Protein AF-Q5FNF7-F1 (afdb_monomer_lite)

Secondary structure (DSSP, 8-state):
-------TTSPPGGGSPP--HHHHHS-SSSEEEETTEEEE--PPPP---HHHHHHHHHHHHHHHHHHHTGGGTPPPPHHHHHHHHHHHHHHHT---S-SSPPPPPP-

Structure (mmCIF, N/CA/C/O backbone):
data_AF-Q5FNF7-F1
#
_entry.id   AF-Q5FNF7-F1
#
loop_
_atom_site.group_PDB
_atom_site.id
_atom_site.type_symbol
_atom_site.label_atom_id
_atom_site.label_alt_id
_atom_site.label_comp_id
_atom_site.label_asym_id
_atom_site.label_entity_id
_atom_site.label_seq_id
_atom_site.pdbx_PDB_ins_code
_atom_site.Cartn_x
_atom_site.Cartn_y
_atom_site.Cartn_z
_atom_site.occupancy
_atom_site.B_iso_or_equiv
_atom_site.auth_seq_id
_atom_site.auth_comp_id
_atom_site.auth_asym_id
_atom_site.auth_atom_id
_atom_site.pdbx_PDB_model_num
ATOM 1 N N . MET A 1 1 ? 42.097 7.064 -39.468 1.00 39.47 1 MET A N 1
ATOM 2 C CA . MET A 1 1 ? 41.910 5.601 -39.362 1.00 39.47 1 MET A CA 1
ATOM 3 C C . MET A 1 1 ? 42.299 5.197 -37.955 1.00 39.47 1 MET A C 1
ATOM 5 O O . MET A 1 1 ? 43.451 5.390 -37.593 1.00 39.47 1 MET A O 1
ATOM 9 N N . ALA A 1 2 ? 41.331 4.805 -37.128 1.00 47.12 2 ALA A N 1
ATOM 10 C CA . ALA A 1 2 ? 41.561 4.575 -35.705 1.00 47.12 2 ALA A CA 1
ATOM 11 C C . ALA A 1 2 ? 42.276 3.234 -35.454 1.00 47.12 2 ALA A C 1
ATOM 13 O O . ALA A 1 2 ? 41.978 2.229 -36.097 1.00 47.12 2 ALA A O 1
ATOM 14 N N . LEU A 1 3 ? 43.253 3.276 -34.547 1.00 52.38 3 LEU A N 1
ATOM 15 C CA . LEU A 1 3 ? 44.159 2.200 -34.154 1.00 52.38 3 LEU A CA 1
ATOM 16 C C . LEU A 1 3 ? 43.501 1.304 -33.093 1.00 52.38 3 LEU A C 1
ATOM 18 O O . LEU A 1 3 ? 43.588 1.595 -31.904 1.00 52.38 3 LEU A O 1
ATOM 22 N N . TYR A 1 4 ? 42.900 0.195 -33.514 1.00 56.53 4 TYR A N 1
ATOM 23 C CA . TYR A 1 4 ? 42.621 -0.949 -32.640 1.00 56.53 4 TYR A CA 1
ATOM 24 C C . TYR A 1 4 ? 43.048 -2.203 -33.408 1.00 56.53 4 TYR A C 1
ATOM 26 O O . TYR A 1 4 ? 42.341 -2.652 -34.305 1.00 56.53 4 TYR A O 1
ATOM 34 N N . GLN A 1 5 ? 44.254 -2.711 -33.145 1.00 67.81 5 GLN A N 1
ATOM 35 C CA . GLN A 1 5 ? 44.766 -3.930 -33.795 1.00 67.81 5 GLN A CA 1
ATOM 36 C C . GLN A 1 5 ? 44.630 -5.180 -32.915 1.00 67.81 5 GLN A C 1
ATOM 38 O O . GLN A 1 5 ? 45.049 -6.257 -33.327 1.00 67.81 5 GLN A O 1
ATOM 43 N N . SER A 1 6 ? 44.051 -5.052 -31.717 1.00 75.62 6 SER A N 1
ATOM 44 C CA . SER A 1 6 ? 43.807 -6.182 -30.823 1.00 75.62 6 SER A CA 1
ATOM 45 C C . SER A 1 6 ? 42.418 -6.097 -30.197 1.00 75.62 6 SER A C 1
ATOM 47 O O . SER A 1 6 ? 41.927 -5.011 -29.886 1.00 75.62 6 SER A O 1
ATOM 49 N N . LEU A 1 7 ? 41.807 -7.270 -30.035 1.00 74.38 7 LEU A N 1
ATOM 50 C CA . LEU A 1 7 ? 40.576 -7.494 -29.279 1.00 74.38 7 LEU A CA 1
ATOM 51 C C . LEU A 1 7 ? 40.876 -7.938 -27.835 1.00 74.38 7 LEU A C 1
ATOM 53 O O . LEU A 1 7 ? 39.952 -8.250 -27.087 1.00 74.38 7 LEU A O 1
ATOM 57 N N . ASP A 1 8 ? 42.151 -7.963 -27.431 1.00 81.81 8 ASP A N 1
ATOM 58 C CA . ASP A 1 8 ? 42.551 -8.288 -26.064 1.00 81.81 8 ASP A CA 1
ATOM 59 C C . ASP A 1 8 ? 41.888 -7.323 -25.073 1.00 81.81 8 ASP A C 1
ATOM 61 O O . ASP A 1 8 ? 41.994 -6.101 -25.193 1.00 81.81 8 ASP A O 1
ATOM 65 N N . GLY A 1 9 ? 41.189 -7.883 -24.084 1.00 79.94 9 GLY A N 1
ATOM 66 C CA . GLY A 1 9 ? 40.456 -7.124 -23.067 1.00 79.94 9 GLY A CA 1
ATOM 67 C C . GLY A 1 9 ? 38.994 -6.820 -23.410 1.00 79.94 9 GLY A C 1
ATOM 68 O O . GLY A 1 9 ? 38.282 -6.303 -22.550 1.00 79.94 9 GLY A O 1
ATOM 69 N N . PHE A 1 10 ? 38.518 -7.173 -24.609 1.00 81.38 10 PHE A N 1
ATOM 70 C CA . PHE A 1 10 ? 37.089 -7.172 -24.923 1.00 81.38 10 PHE A CA 1
ATOM 71 C C . PHE A 1 10 ? 36.443 -8.519 -24.554 1.00 81.38 10 PHE A C 1
ATOM 73 O O . PHE A 1 10 ? 37.108 -9.558 -24.599 1.00 81.38 10 PHE A O 1
ATOM 80 N N . PRO A 1 11 ? 35.147 -8.531 -24.187 1.00 84.75 11 PRO A N 1
ATOM 81 C CA . PRO A 1 11 ? 34.385 -9.773 -24.090 1.00 84.75 11 PRO A CA 1
ATOM 82 C C . PRO A 1 11 ? 34.333 -10.486 -25.450 1.00 84.75 11 PRO A C 1
ATOM 84 O O . PRO A 1 11 ? 34.602 -9.886 -26.495 1.00 84.75 11 PRO A O 1
ATOM 87 N N . MET A 1 12 ? 33.985 -11.777 -25.451 1.00 86.44 12 MET A N 1
ATOM 88 C CA . MET A 1 12 ? 33.849 -12.519 -26.705 1.00 86.44 12 MET A CA 1
ATOM 89 C C . MET A 1 12 ? 32.788 -11.859 -27.586 1.00 86.44 12 MET A C 1
ATOM 91 O O . MET A 1 12 ? 31.790 -11.343 -27.090 1.00 86.44 12 MET A O 1
ATOM 95 N N . ALA A 1 13 ? 32.963 -11.913 -28.907 1.00 83.06 13 ALA A N 1
ATOM 96 C CA . ALA A 1 13 ? 32.007 -11.312 -29.838 1.00 83.06 13 ALA A CA 1
ATOM 97 C C . ALA A 1 13 ? 30.577 -11.872 -29.678 1.00 83.06 13 ALA A C 1
ATOM 99 O O . ALA A 1 13 ? 29.616 -11.159 -29.941 1.00 83.06 13 ALA A O 1
ATOM 100 N N . SER A 1 14 ? 30.433 -13.117 -29.205 1.00 84.56 14 SER A N 1
ATOM 101 C CA . SER A 1 14 ? 29.144 -13.733 -28.848 1.00 84.56 14 SER A CA 1
ATOM 102 C C . SER A 1 14 ? 28.414 -13.030 -27.704 1.00 84.56 14 SER A C 1
ATOM 104 O O . SER A 1 14 ? 27.195 -13.135 -27.604 1.00 84.56 14 SER A O 1
ATOM 106 N N . ASP A 1 15 ? 29.154 -12.318 -26.859 1.00 83.94 15 ASP A N 1
ATOM 107 C CA . ASP A 1 15 ? 28.650 -11.614 -25.681 1.00 83.94 15 ASP A CA 1
ATOM 108 C C . ASP A 1 15 ? 28.417 -10.122 -25.983 1.00 83.94 15 ASP A C 1
ATOM 110 O O . ASP A 1 15 ? 27.995 -9.355 -25.116 1.00 83.94 15 ASP A O 1
ATOM 114 N N . MET A 1 16 ? 28.704 -9.691 -27.217 1.00 85.19 16 MET A N 1
ATOM 115 C CA . MET A 1 16 ? 28.545 -8.318 -27.685 1.00 85.19 16 MET A CA 1
ATOM 116 C C . MET A 1 16 ? 27.287 -8.170 -28.544 1.00 85.19 16 MET A C 1
ATOM 118 O O . MET A 1 16 ? 26.932 -9.045 -29.330 1.00 85.19 16 MET A O 1
ATOM 122 N N . VAL A 1 17 ? 26.639 -7.008 -28.448 1.00 85.19 17 VAL A N 1
ATOM 123 C CA . VAL A 1 17 ? 25.528 -6.631 -29.331 1.00 85.19 17 VAL A CA 1
ATOM 124 C C . VAL A 1 17 ? 26.058 -5.709 -30.422 1.00 85.19 17 VAL A C 1
ATOM 126 O O . VAL A 1 17 ? 26.570 -4.626 -30.135 1.00 85.19 17 VAL A O 1
ATOM 129 N N . GLY A 1 18 ? 25.940 -6.139 -31.679 1.00 85.94 18 GLY A N 1
ATOM 130 C CA . GLY A 1 18 ? 26.290 -5.316 -32.833 1.00 85.94 18 GLY A CA 1
ATOM 131 C C . GLY A 1 18 ? 25.327 -4.140 -32.987 1.00 85.94 18 GLY A C 1
ATOM 132 O O . GLY A 1 18 ? 24.111 -4.320 -32.932 1.00 85.94 18 GLY A O 1
ATOM 133 N N . LEU A 1 19 ? 25.872 -2.942 -33.195 1.00 85.69 19 LEU A N 1
ATOM 134 C CA . LEU A 1 19 ? 25.096 -1.723 -33.416 1.00 85.69 19 LEU A CA 1
ATOM 135 C C . LEU A 1 19 ? 25.139 -1.322 -34.890 1.00 85.69 19 LEU A C 1
ATOM 137 O O . LEU A 1 19 ? 26.189 -1.372 -35.529 1.00 85.69 19 LEU A O 1
ATOM 141 N N . THR A 1 20 ? 24.000 -0.888 -35.420 1.00 87.00 20 THR A N 1
ATOM 142 C CA . THR A 1 20 ? 23.940 -0.155 -36.694 1.00 87.00 20 THR A CA 1
ATOM 143 C C . THR A 1 20 ? 24.470 1.273 -36.517 1.00 87.00 20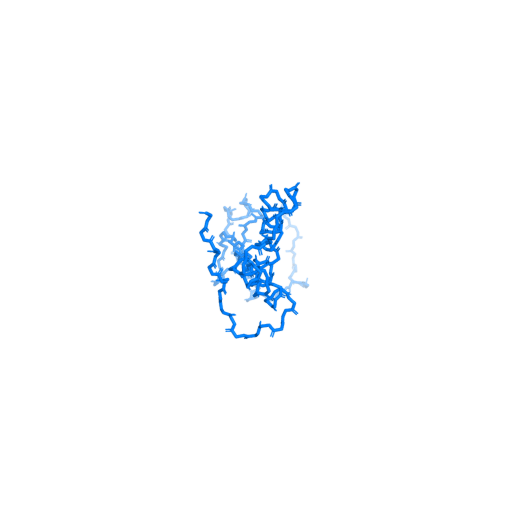 THR A C 1
ATOM 145 O O . THR A 1 20 ? 24.534 1.778 -35.395 1.00 87.00 20 THR A O 1
ATOM 148 N N . ALA A 1 21 ? 24.828 1.946 -37.617 1.00 87.31 21 ALA A N 1
ATOM 149 C CA . ALA A 1 21 ? 25.263 3.348 -37.577 1.00 87.31 21 ALA A CA 1
ATOM 150 C C . ALA A 1 21 ? 24.197 4.258 -36.933 1.00 87.31 21 ALA A C 1
ATOM 152 O O . ALA A 1 21 ? 24.508 5.029 -36.030 1.00 87.31 21 ALA A O 1
ATOM 153 N N . ASP A 1 22 ? 22.926 4.065 -37.291 1.00 85.31 22 ASP A N 1
ATOM 154 C CA . ASP A 1 22 ? 21.815 4.840 -36.725 1.00 85.31 22 ASP A CA 1
ATOM 155 C C . ASP A 1 22 ? 21.636 4.595 -35.217 1.00 85.31 22 ASP A C 1
ATOM 157 O O . ASP A 1 22 ? 21.310 5.507 -34.460 1.00 85.31 22 ASP A O 1
ATOM 161 N N . GLN A 1 23 ? 21.876 3.367 -34.749 1.00 85.62 23 GLN A N 1
ATOM 162 C CA . GLN A 1 23 ? 21.853 3.042 -33.318 1.00 85.62 23 GLN A CA 1
ATOM 163 C C . GLN A 1 23 ? 23.048 3.631 -32.561 1.00 85.62 23 GLN A C 1
ATOM 165 O O . GLN A 1 23 ? 22.918 3.951 -31.381 1.00 85.62 23 GLN A O 1
ATOM 170 N N . TRP A 1 24 ? 24.200 3.767 -33.219 1.00 86.31 24 TRP A N 1
ATOM 171 C CA . TRP A 1 24 ? 25.393 4.387 -32.645 1.00 86.31 24 TRP A CA 1
ATOM 172 C C . TRP A 1 24 ? 25.225 5.899 -32.442 1.00 86.31 24 TRP A C 1
ATOM 174 O O . TRP A 1 24 ? 25.634 6.432 -31.404 1.00 86.31 24 TRP A O 1
ATOM 184 N N . ASP A 1 25 ? 24.587 6.562 -33.408 1.00 90.56 25 ASP A N 1
ATOM 185 C CA . ASP A 1 25 ? 24.276 7.996 -33.372 1.00 90.56 25 ASP A CA 1
ATOM 186 C C . ASP A 1 25 ? 22.985 8.310 -32.586 1.00 90.56 25 ASP A C 1
ATOM 188 O O . ASP A 1 25 ? 22.678 9.469 -32.298 1.00 90.56 25 ASP A O 1
ATOM 192 N N . GLY A 1 26 ? 22.235 7.271 -32.210 1.00 84.06 26 GLY A N 1
ATOM 193 C CA . GLY A 1 26 ? 20.979 7.353 -31.476 1.00 84.06 26 GLY A CA 1
ATOM 194 C C . GLY A 1 26 ? 21.110 7.637 -29.968 1.00 84.06 26 GLY A C 1
ATOM 195 O O . GLY A 1 26 ? 22.204 7.780 -29.411 1.00 84.06 26 GLY A O 1
ATOM 196 N N . PRO A 1 27 ? 19.968 7.729 -29.259 1.00 79.81 27 PRO A N 1
ATOM 197 C CA . PRO A 1 27 ? 19.942 8.026 -27.831 1.00 79.81 27 PRO A CA 1
ATOM 198 C C . PRO A 1 27 ? 20.590 6.909 -27.002 1.00 79.81 27 PRO A C 1
ATOM 200 O O . PRO A 1 27 ? 20.202 5.745 -27.069 1.00 79.81 27 PRO A O 1
ATOM 203 N N . ARG A 1 28 ? 21.552 7.295 -26.154 1.00 80.75 28 ARG A N 1
ATOM 204 C CA . ARG A 1 28 ? 22.272 6.388 -25.235 1.00 80.75 28 ARG A CA 1
ATOM 205 C C . ARG A 1 28 ? 21.526 6.110 -23.926 1.00 80.75 28 ARG A C 1
ATOM 207 O O . ARG A 1 28 ? 21.932 5.242 -23.161 1.00 80.75 28 ARG A O 1
ATOM 214 N N . PHE A 1 29 ? 20.455 6.854 -23.660 1.00 82.06 29 PHE A N 1
ATOM 215 C CA . PHE A 1 29 ? 19.631 6.751 -22.456 1.00 82.06 29 PHE A CA 1
ATOM 216 C C . PHE A 1 29 ? 18.178 6.470 -22.839 1.00 82.06 29 PHE A C 1
ATOM 218 O O . PHE A 1 29 ? 17.738 6.850 -23.922 1.00 82.06 29 PHE A O 1
ATOM 225 N N . GLY A 1 30 ? 17.426 5.824 -21.944 1.00 85.31 30 GLY A N 1
ATOM 226 C CA . GLY A 1 30 ? 16.034 5.451 -22.219 1.00 85.31 30 GLY A CA 1
ATOM 227 C C . GLY A 1 30 ? 15.893 4.267 -23.178 1.00 85.31 30 GLY A C 1
ATOM 228 O O . GLY A 1 30 ? 14.825 4.064 -23.747 1.00 85.31 30 GLY A O 1
ATOM 229 N N . VAL A 1 31 ? 16.954 3.474 -23.341 1.00 88.81 31 VAL A N 1
ATOM 230 C CA . VAL A 1 31 ? 16.981 2.243 -24.136 1.00 88.81 31 VAL A CA 1
ATOM 231 C C . VAL A 1 31 ? 17.599 1.100 -23.329 1.00 88.81 31 VAL A C 1
ATOM 233 O O . VAL A 1 31 ? 18.381 1.335 -22.409 1.00 88.81 31 VAL A O 1
ATOM 236 N N . GLY A 1 32 ? 17.236 -0.135 -23.658 1.00 87.38 32 GLY A N 1
ATOM 237 C CA . GLY A 1 32 ? 17.795 -1.359 -23.087 1.00 87.38 32 GLY A CA 1
ATOM 238 C C . GLY A 1 32 ? 18.001 -2.428 -24.158 1.00 87.38 32 GLY A C 1
ATOM 239 O O . GLY A 1 32 ? 17.641 -2.226 -25.316 1.00 87.38 32 GLY A O 1
ATOM 240 N N . ILE A 1 33 ? 18.578 -3.568 -23.773 1.00 87.06 33 ILE A N 1
ATOM 241 C CA . ILE A 1 33 ? 18.754 -4.720 -24.665 1.00 87.06 33 ILE A CA 1
ATOM 242 C C . ILE A 1 33 ? 17.688 -5.770 -24.350 1.00 87.06 33 ILE A C 1
ATOM 244 O O . ILE A 1 33 ? 17.611 -6.252 -23.222 1.00 87.06 33 ILE A O 1
ATOM 248 N N . ALA A 1 34 ? 16.896 -6.153 -25.352 1.00 85.12 34 ALA A N 1
ATOM 249 C CA . ALA A 1 34 ? 15.950 -7.263 -25.273 1.00 85.12 34 ALA A CA 1
ATOM 250 C C . ALA A 1 34 ? 16.101 -8.151 -26.512 1.00 85.12 34 ALA A C 1
ATOM 252 O O . ALA A 1 34 ? 16.064 -7.658 -27.638 1.00 85.12 34 ALA A O 1
ATOM 253 N N . ASN A 1 35 ? 16.297 -9.458 -26.309 1.00 84.69 35 ASN A N 1
ATOM 254 C CA . ASN A 1 35 ? 16.513 -10.436 -27.385 1.00 84.69 35 ASN A CA 1
ATOM 255 C C . ASN A 1 35 ? 17.621 -10.033 -28.382 1.00 84.69 35 ASN A C 1
ATOM 257 O O . ASN A 1 35 ? 17.497 -10.276 -29.576 1.00 84.69 35 ASN A O 1
ATOM 261 N N . GLY A 1 36 ? 18.688 -9.381 -27.905 1.00 84.00 36 GLY A N 1
ATOM 262 C CA . GLY A 1 36 ? 19.802 -8.930 -28.751 1.00 84.00 36 GLY A CA 1
ATOM 263 C C . GLY A 1 36 ? 19.539 -7.649 -29.553 1.00 84.00 36 GLY A C 1
ATOM 264 O O . GLY A 1 36 ? 20.381 -7.262 -30.357 1.00 84.00 36 GLY A O 1
ATOM 265 N N . HIS A 1 37 ? 18.414 -6.964 -29.328 1.00 85.00 37 HIS A N 1
ATOM 266 C CA . HIS A 1 37 ? 18.074 -5.703 -29.990 1.00 85.00 37 HIS A CA 1
ATOM 267 C C . HIS A 1 37 ? 18.002 -4.543 -28.994 1.00 85.00 37 HIS A C 1
ATOM 269 O O . HIS A 1 37 ? 17.568 -4.720 -27.853 1.00 85.00 37 HIS A O 1
ATOM 275 N N . ILE A 1 38 ? 18.377 -3.341 -29.446 1.00 88.12 38 ILE A N 1
ATOM 276 C CA . ILE A 1 38 ? 18.099 -2.102 -28.711 1.00 88.12 38 ILE A CA 1
ATOM 277 C C . ILE A 1 38 ? 16.598 -1.831 -28.773 1.00 88.12 38 ILE A C 1
ATOM 279 O O . ILE A 1 38 ? 16.034 -1.676 -29.857 1.00 88.12 38 ILE A O 1
ATOM 283 N N . VAL A 1 39 ? 15.969 -1.734 -27.607 1.00 89.00 39 VAL A N 1
ATOM 284 C CA . VAL A 1 39 ? 14.553 -1.393 -27.446 1.00 89.00 39 VAL A CA 1
ATOM 285 C C . VAL A 1 39 ? 14.398 -0.174 -26.537 1.00 89.00 39 VAL A C 1
ATOM 287 O O . VAL A 1 39 ? 15.228 0.022 -25.646 1.00 89.00 39 VAL A O 1
ATOM 290 N N . PRO A 1 40 ? 13.343 0.643 -26.702 1.00 90.50 40 PRO A N 1
ATOM 291 C CA . PRO A 1 40 ? 13.000 1.668 -25.724 1.00 90.50 40 PRO A CA 1
ATOM 292 C C . PRO A 1 40 ? 12.810 1.048 -24.338 1.00 90.50 40 PRO A C 1
ATOM 294 O O . PRO A 1 40 ? 12.084 0.067 -24.169 1.00 90.50 40 PRO A O 1
ATOM 297 N N . TYR A 1 41 ? 13.466 1.624 -23.339 1.00 87.12 41 TYR A N 1
ATOM 298 C CA . TYR A 1 41 ? 13.298 1.211 -21.958 1.00 87.12 41 TYR A CA 1
ATOM 299 C C . TYR A 1 41 ? 11.963 1.734 -21.430 1.00 87.12 41 TYR A C 1
ATOM 301 O O . TYR A 1 41 ? 11.707 2.939 -21.432 1.00 87.12 41 TYR A O 1
ATOM 309 N N . THR A 1 42 ? 11.127 0.823 -20.939 1.00 85.12 42 THR A N 1
ATOM 310 C CA . THR A 1 42 ? 9.920 1.154 -20.182 1.00 85.12 42 THR A CA 1
ATOM 311 C C . THR A 1 42 ? 10.168 0.799 -18.717 1.00 85.12 42 THR A C 1
ATOM 313 O O . THR A 1 42 ? 10.316 -0.382 -18.398 1.00 85.12 42 THR A O 1
ATOM 316 N N . PRO A 1 43 ? 10.281 1.787 -17.807 1.00 78.12 43 PRO A N 1
ATOM 317 C CA . PRO A 1 43 ? 10.451 1.479 -16.397 1.00 78.12 43 PRO A CA 1
ATOM 318 C C . PRO A 1 43 ? 9.226 0.714 -15.882 1.00 78.12 43 PRO A C 1
ATOM 320 O O . PRO A 1 43 ? 8.098 1.069 -16.240 1.00 78.12 43 PRO A O 1
ATOM 323 N N . PRO A 1 44 ? 9.415 -0.314 -15.037 1.00 77.12 44 PRO A N 1
ATOM 324 C CA . PRO A 1 44 ? 8.290 -0.967 -14.387 1.00 77.12 44 PRO A CA 1
ATOM 325 C C . PRO A 1 44 ? 7.523 0.070 -13.561 1.00 77.12 44 PRO A C 1
ATOM 327 O O . PRO A 1 44 ? 8.126 0.874 -12.844 1.00 77.12 44 PRO A O 1
ATOM 330 N N . MET A 1 45 ? 6.191 0.067 -13.668 1.00 75.00 45 MET A N 1
ATOM 331 C CA . MET A 1 45 ? 5.372 0.918 -12.809 1.00 75.00 45 MET A CA 1
ATOM 332 C C . MET A 1 45 ? 5.608 0.524 -11.345 1.00 75.00 45 MET A C 1
ATOM 334 O O . MET A 1 45 ? 5.582 -0.671 -11.034 1.00 75.00 45 MET A O 1
ATOM 338 N N . PRO A 1 46 ? 5.830 1.492 -10.438 1.00 75.44 46 PRO A N 1
ATOM 339 C CA . PRO A 1 46 ? 5.949 1.184 -9.024 1.00 75.44 46 PRO A CA 1
ATOM 340 C C . PRO A 1 46 ? 4.639 0.560 -8.538 1.00 75.44 46 PRO A C 1
ATOM 342 O O . PRO A 1 46 ? 3.569 1.163 -8.630 1.00 75.44 46 PRO A O 1
ATOM 345 N N . VAL A 1 47 ? 4.723 -0.667 -8.026 1.00 82.44 47 VAL A N 1
ATOM 346 C CA . VAL A 1 47 ? 3.598 -1.321 -7.357 1.00 82.44 47 VAL A CA 1
ATOM 347 C C . VAL A 1 47 ? 3.478 -0.693 -5.973 1.00 82.44 47 VAL A C 1
ATOM 349 O O . VAL A 1 47 ? 4.273 -0.997 -5.088 1.00 82.44 47 VAL A O 1
ATOM 352 N N . ILE A 1 48 ? 2.508 0.205 -5.788 1.00 87.69 48 ILE A N 1
ATOM 353 C CA . ILE A 1 48 ? 2.229 0.793 -4.473 1.00 87.69 48 ILE A CA 1
ATOM 354 C C . ILE A 1 48 ? 1.676 -0.312 -3.577 1.00 87.69 48 ILE A C 1
ATOM 356 O O . ILE A 1 48 ? 0.613 -0.880 -3.851 1.00 87.69 48 ILE A O 1
ATOM 360 N N . SER A 1 49 ? 2.387 -0.613 -2.497 1.00 92.62 49 SER A N 1
ATOM 361 C CA . SER A 1 49 ? 1.981 -1.659 -1.563 1.00 92.62 49 SER A CA 1
ATOM 362 C C . SER A 1 49 ? 0.647 -1.315 -0.894 1.00 92.62 49 SER A C 1
ATOM 364 O O . SER A 1 49 ? 0.329 -0.147 -0.657 1.00 92.62 49 SER A O 1
ATOM 366 N N . LEU A 1 50 ? -0.138 -2.330 -0.519 1.00 94.12 50 LEU A N 1
ATOM 367 C CA . LEU A 1 50 ? -1.405 -2.118 0.193 1.00 94.12 50 LEU A CA 1
ATOM 368 C C . LEU A 1 50 ? -1.203 -1.332 1.506 1.00 94.12 50 LEU A C 1
ATOM 370 O O . LEU A 1 50 ? -2.043 -0.525 1.898 1.00 94.12 50 LEU A O 1
ATOM 374 N N . LYS A 1 51 ? -0.039 -1.503 2.140 1.00 94.88 51 LYS A N 1
ATOM 375 C CA . LYS A 1 51 ? 0.397 -0.751 3.320 1.00 94.88 51 LYS A CA 1
ATOM 376 C C . LYS A 1 51 ? 0.562 0.746 3.044 1.00 94.88 51 LYS A C 1
ATOM 378 O O . LYS A 1 51 ? 0.103 1.565 3.840 1.00 94.88 51 LYS A O 1
ATOM 383 N N . GLU A 1 52 ? 1.192 1.114 1.931 1.00 95.31 52 GLU A N 1
ATOM 384 C CA . GLU A 1 52 ? 1.335 2.519 1.525 1.00 95.31 52 GLU A CA 1
ATOM 385 C C . GLU A 1 52 ? -0.019 3.134 1.168 1.00 95.31 52 GLU A C 1
ATOM 387 O O . GLU A 1 52 ? -0.326 4.243 1.608 1.00 95.31 52 GLU A O 1
ATOM 392 N N . GLN A 1 53 ? -0.870 2.386 0.459 1.00 95.69 53 GLN A N 1
ATOM 393 C CA . GLN A 1 53 ? -2.238 2.814 0.158 1.00 95.69 53 GLN A CA 1
ATOM 394 C C . GLN A 1 53 ? -3.039 3.067 1.447 1.00 95.69 53 GLN A C 1
ATOM 396 O O . GLN A 1 53 ? -3.701 4.098 1.574 1.00 95.69 53 GLN A O 1
ATOM 401 N N . ALA A 1 54 ? -2.934 2.169 2.434 1.00 97.12 54 ALA A N 1
ATOM 402 C CA . ALA A 1 54 ? -3.617 2.301 3.718 1.00 97.12 54 ALA A CA 1
ATOM 403 C C . ALA A 1 54 ? -3.097 3.488 4.535 1.00 97.12 54 ALA A C 1
ATOM 405 O O . ALA A 1 54 ? -3.893 4.202 5.139 1.00 97.12 54 ALA A O 1
ATOM 406 N N . SER A 1 55 ? -1.784 3.741 4.511 1.00 97.44 55 SER A N 1
ATOM 407 C CA . SER A 1 55 ? -1.172 4.912 5.151 1.00 97.44 55 SER A CA 1
ATOM 408 C C . SER A 1 55 ? -1.751 6.220 4.601 1.00 97.44 55 SER A C 1
ATOM 410 O O . SER A 1 55 ? -2.198 7.084 5.360 1.00 97.44 55 SER A O 1
ATOM 412 N N . HIS A 1 56 ? -1.818 6.340 3.271 1.00 96.88 56 HIS A N 1
ATOM 413 C CA . HIS A 1 56 ? -2.386 7.511 2.609 1.00 96.88 56 HIS A CA 1
ATOM 414 C C . HIS A 1 56 ? -3.880 7.678 2.931 1.00 96.88 56 HIS A C 1
ATOM 416 O O . HIS A 1 56 ? -4.309 8.747 3.369 1.00 96.88 56 HIS A O 1
ATOM 422 N N . ALA A 1 57 ? -4.669 6.6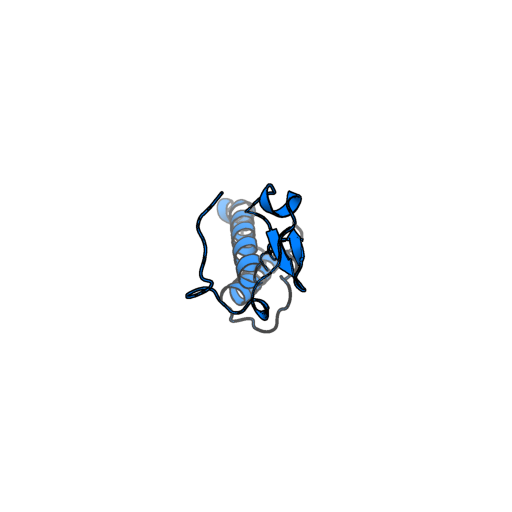07 2.794 1.00 97.06 57 ALA A N 1
ATOM 423 C CA . ALA A 1 57 ? -6.095 6.623 3.115 1.00 97.06 57 ALA A CA 1
ATOM 424 C C . ALA A 1 57 ? -6.360 6.974 4.589 1.00 97.06 57 ALA A C 1
ATOM 426 O O . ALA A 1 57 ? -7.294 7.720 4.884 1.00 97.06 57 ALA A O 1
ATOM 427 N N . LEU A 1 58 ? -5.525 6.492 5.516 1.00 97.69 58 LEU A N 1
ATOM 428 C CA . LEU A 1 58 ? -5.656 6.778 6.943 1.00 97.69 58 LEU A CA 1
ATOM 429 C C . LEU A 1 58 ? -5.394 8.250 7.251 1.00 97.69 58 LEU A C 1
ATOM 431 O O . LEU A 1 58 ? -6.105 8.836 8.067 1.00 97.69 58 LEU A O 1
ATOM 435 N N . SER A 1 59 ? -4.393 8.853 6.604 1.00 98.06 59 SER A N 1
ATOM 436 C CA . SER A 1 59 ? -4.112 10.281 6.752 1.00 98.06 59 SER A CA 1
ATOM 437 C C . SER A 1 59 ? -5.314 11.122 6.319 1.00 98.06 59 SER A C 1
ATOM 439 O O . SER A 1 59 ? -5.780 11.948 7.104 1.00 98.06 59 SER A O 1
ATOM 441 N N . LEU A 1 60 ? -5.877 10.845 5.138 1.00 96.94 60 LEU A N 1
ATOM 442 C CA . LEU A 1 60 ? -7.071 11.535 4.640 1.00 96.94 60 LEU A CA 1
ATOM 443 C C . LEU A 1 60 ? -8.284 11.335 5.559 1.00 96.94 60 LEU A C 1
ATOM 445 O O . LEU A 1 60 ? -8.975 12.296 5.895 1.00 96.94 60 LEU A O 1
ATOM 449 N N . ALA A 1 61 ? -8.520 10.100 6.007 1.00 97.00 61 ALA A N 1
ATOM 450 C CA . ALA A 1 61 ? -9.636 9.771 6.888 1.00 97.00 61 ALA A CA 1
ATOM 451 C C . ALA A 1 61 ? -9.535 10.488 8.242 1.00 97.00 61 ALA A C 1
ATOM 453 O O . ALA A 1 61 ? -10.529 11.006 8.744 1.00 97.00 61 ALA A O 1
ATOM 454 N N . ARG A 1 62 ? -8.333 10.575 8.826 1.00 97.12 62 ARG A N 1
ATOM 455 C CA . ARG A 1 62 ? -8.101 11.311 10.078 1.00 97.12 62 ARG A CA 1
ATOM 456 C C . ARG A 1 62 ? -8.360 12.805 9.919 1.00 97.12 62 ARG A C 1
ATOM 458 O O . ARG A 1 62 ? -9.014 13.384 10.782 1.00 97.12 62 ARG A O 1
ATOM 465 N N . SER A 1 63 ? -7.896 13.410 8.825 1.00 97.38 63 SER A N 1
ATOM 466 C CA . SER A 1 63 ? -8.186 14.815 8.520 1.00 97.38 63 SER A CA 1
ATOM 467 C C . SER A 1 63 ? -9.688 15.056 8.384 1.00 97.38 63 SER A C 1
ATOM 469 O O . SER A 1 63 ? -10.212 15.967 9.018 1.00 97.38 63 SER A O 1
ATOM 471 N N . TYR A 1 64 ? -10.397 14.200 7.640 1.00 96.00 64 TYR A N 1
ATOM 472 C CA . TYR A 1 64 ? -11.851 14.288 7.499 1.00 96.00 64 TYR A CA 1
ATOM 473 C C . TYR A 1 64 ? -12.568 14.203 8.854 1.00 96.00 64 TYR A C 1
ATOM 475 O O . TYR A 1 64 ? -13.418 15.039 9.154 1.00 96.00 64 TYR A O 1
ATOM 483 N N . ILE A 1 65 ? -12.204 13.228 9.693 1.00 96.50 65 ILE A N 1
ATOM 484 C CA . ILE A 1 65 ? -12.828 13.041 11.008 1.00 96.50 65 ILE A CA 1
ATOM 485 C C . ILE A 1 65 ? -12.572 14.208 11.943 1.00 96.50 65 ILE A C 1
ATOM 487 O O . ILE A 1 65 ? -13.491 14.677 12.614 1.00 96.50 65 ILE A O 1
ATOM 491 N N . TYR A 1 66 ? -11.339 14.701 11.975 1.00 95.88 66 TYR A N 1
ATOM 492 C CA . TYR A 1 66 ? -11.016 15.852 12.794 1.00 95.88 66 TYR A CA 1
ATOM 493 C C . TYR A 1 66 ? -11.833 17.076 12.367 1.00 95.88 66 TYR A C 1
ATOM 495 O O . TYR A 1 66 ? -12.465 17.706 13.210 1.00 95.88 66 TYR A O 1
ATOM 503 N N . SER A 1 67 ? -11.890 17.367 11.065 1.00 96.69 67 SER A N 1
ATOM 504 C CA . SER A 1 67 ? -12.606 18.529 10.533 1.00 96.69 67 SER A CA 1
ATOM 505 C C . SER A 1 67 ? -14.126 18.462 10.677 1.00 96.69 67 SER A C 1
ATOM 507 O O . SER A 1 67 ? -14.742 19.513 10.779 1.00 96.69 67 SER A O 1
ATOM 509 N N . ASN A 1 68 ? -14.739 17.276 10.675 1.00 95.56 68 ASN A N 1
ATOM 510 C CA . ASN A 1 68 ? -16.203 17.158 10.717 1.00 95.56 68 ASN A CA 1
ATOM 511 C C . ASN A 1 68 ? -16.759 16.810 12.099 1.00 95.56 68 ASN A C 1
ATOM 513 O O . ASN A 1 68 ? -17.902 17.141 12.370 1.00 95.56 68 ASN A O 1
ATOM 517 N N . TYR A 1 69 ? -15.971 16.174 12.968 1.00 95.50 69 TYR A N 1
ATOM 518 C CA . TYR A 1 69 ? -16.434 15.754 14.296 1.00 95.50 69 TYR 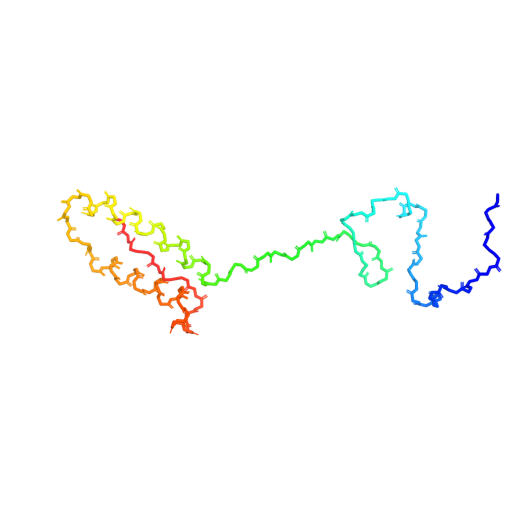A CA 1
ATOM 519 C C . TYR A 1 69 ? -15.523 16.285 15.403 1.00 95.50 69 TYR A C 1
ATOM 521 O O . TYR A 1 69 ? -15.993 16.875 16.373 1.00 95.50 69 TYR A O 1
ATOM 529 N N . GLY A 1 70 ? -14.203 16.145 15.234 1.00 94.69 70 GLY A N 1
ATOM 530 C CA . GLY A 1 70 ? -13.221 16.521 16.256 1.00 94.69 70 GLY A CA 1
ATOM 531 C C . GLY A 1 70 ? -13.288 17.995 16.664 1.00 94.69 70 GLY A C 1
ATOM 532 O O . GLY A 1 70 ? -13.358 18.295 17.853 1.00 94.69 70 GLY A O 1
ATOM 533 N N . ILE A 1 71 ? -13.324 18.918 15.697 1.00 96.88 71 ILE A N 1
ATOM 534 C CA . ILE A 1 71 ? -13.413 20.364 15.977 1.00 96.88 71 ILE A CA 1
ATOM 535 C C . ILE A 1 71 ? -14.751 20.782 16.600 1.00 96.88 71 ILE A C 1
ATOM 537 O O . ILE A 1 71 ? -14.818 21.821 17.251 1.00 96.88 71 ILE A O 1
ATOM 541 N N . LEU A 1 72 ? -15.806 19.987 16.399 1.00 96.94 72 LEU A N 1
ATOM 542 C CA . LEU A 1 72 ? -17.146 20.232 16.937 1.00 96.94 72 LEU A CA 1
ATOM 543 C C . LEU A 1 72 ? -17.341 19.586 18.315 1.00 96.94 72 LEU A C 1
ATOM 545 O O . LEU A 1 72 ? -18.395 19.745 18.924 1.00 96.94 72 LEU A O 1
ATOM 549 N N . ASN A 1 73 ? -16.326 18.868 18.813 1.00 96.12 73 ASN A N 1
ATOM 550 C CA . ASN A 1 73 ? -16.415 18.021 19.999 1.00 96.12 73 ASN A CA 1
ATOM 551 C C . ASN A 1 73 ? -17.540 16.969 19.893 1.00 96.12 73 ASN A C 1
ATOM 553 O O . ASN A 1 73 ? -18.146 16.577 20.892 1.00 96.12 73 ASN A O 1
ATOM 557 N N . GLU A 1 74 ? -17.820 16.519 18.669 1.00 96.31 74 GLU A N 1
ATOM 558 C CA . GLU A 1 74 ? -18.790 15.471 18.381 1.00 96.31 74 GLU A CA 1
ATOM 559 C C . GLU A 1 74 ? -18.122 14.088 18.394 1.00 96.31 74 GLU A C 1
ATOM 561 O O . GLU A 1 74 ? -16.951 13.942 18.018 1.00 96.31 74 GLU A O 1
ATOM 566 N N . PRO A 1 75 ? -18.851 13.037 18.807 1.00 95.69 75 PRO A N 1
ATOM 567 C CA . PRO A 1 75 ? -18.333 11.681 18.739 1.00 95.69 75 PRO A CA 1
ATOM 568 C C . PRO A 1 75 ? -18.094 11.265 17.282 1.00 95.69 75 PRO A C 1
ATOM 570 O O . PRO A 1 75 ? -18.920 11.492 16.401 1.00 95.69 75 PRO A O 1
ATOM 573 N N . THR A 1 76 ? -16.967 10.595 17.032 1.00 94.94 76 THR A N 1
ATOM 574 C CA . THR A 1 76 ? -16.707 9.979 15.724 1.00 94.94 76 THR A CA 1
ATOM 575 C C . THR A 1 76 ? -17.688 8.824 15.495 1.00 94.94 76 THR A C 1
ATOM 577 O O . THR A 1 76 ? -17.759 7.944 16.354 1.00 94.94 76 THR A O 1
ATOM 580 N N . PRO A 1 77 ? -18.400 8.764 14.354 1.00 95.75 77 PRO A N 1
ATOM 581 C CA . PRO A 1 77 ? -19.330 7.672 14.080 1.00 95.75 77 PRO A CA 1
ATOM 582 C C . PRO A 1 77 ? -18.645 6.299 14.062 1.00 95.75 77 PRO A C 1
ATOM 584 O O . PRO A 1 77 ? -17.525 6.155 13.564 1.00 95.75 77 PRO A O 1
ATOM 587 N N . ASP A 1 78 ? -19.345 5.260 14.519 1.00 96.25 78 ASP A N 1
ATOM 588 C CA . ASP A 1 78 ? -18.794 3.899 14.635 1.00 96.25 78 ASP A CA 1
ATOM 589 C C . ASP A 1 78 ? -18.303 3.314 13.300 1.00 96.25 78 ASP A C 1
ATOM 591 O O . ASP A 1 78 ? -17.309 2.580 13.256 1.00 96.25 78 ASP A O 1
ATOM 595 N N . SER A 1 79 ? -18.958 3.666 12.189 1.00 95.56 79 SER A N 1
ATOM 596 C CA . SER A 1 79 ? -18.541 3.271 10.836 1.00 95.56 79 SER A CA 1
ATOM 597 C C . SER A 1 79 ? -17.146 3.800 10.494 1.00 95.56 79 SER A C 1
ATOM 599 O O . SER A 1 79 ? -16.314 3.074 9.947 1.00 95.56 79 SER A O 1
ATOM 601 N N . TRP A 1 80 ? -16.854 5.037 10.891 1.00 96.44 80 TRP A N 1
ATOM 602 C CA . TRP A 1 80 ? -15.547 5.655 10.727 1.00 96.44 80 TRP A CA 1
ATOM 603 C C . TRP A 1 80 ? -14.509 5.085 11.685 1.00 96.44 80 TRP A C 1
ATOM 605 O O . TRP A 1 80 ? -13.386 4.822 11.260 1.00 96.44 80 TRP A O 1
ATOM 615 N N . VAL A 1 81 ? -14.869 4.816 12.944 1.00 97.06 81 VAL A N 1
ATOM 616 C CA . VAL A 1 81 ? -13.970 4.131 13.891 1.00 97.06 81 VAL A CA 1
ATOM 617 C C . VAL A 1 81 ? -13.551 2.763 13.343 1.00 97.06 81 VAL A C 1
ATOM 619 O O . VAL A 1 81 ? -12.371 2.407 13.389 1.00 97.06 81 VAL A O 1
ATOM 622 N N . THR A 1 82 ? -14.501 2.012 12.787 1.00 97.62 82 THR A N 1
ATOM 623 C CA . THR A 1 82 ? -14.264 0.691 12.190 1.00 97.62 82 THR A CA 1
ATOM 624 C C . THR A 1 82 ? -13.344 0.790 10.974 1.00 97.62 82 THR A C 1
ATOM 626 O O . THR A 1 82 ? -12.349 0.070 10.893 1.00 97.62 82 THR A O 1
ATOM 629 N N . TYR A 1 83 ? -13.617 1.735 10.072 1.00 97.75 83 TYR A N 1
ATOM 630 C CA . TYR A 1 83 ? -12.785 1.997 8.900 1.00 97.75 83 TYR A CA 1
ATOM 631 C C . TYR A 1 83 ? -11.346 2.393 9.272 1.00 97.75 83 TYR A C 1
ATOM 633 O O . TYR A 1 83 ? -10.389 1.815 8.758 1.00 97.75 83 TYR A O 1
ATOM 641 N N . LEU A 1 84 ? -11.172 3.313 10.228 1.00 97.69 84 LEU A N 1
ATOM 642 C CA . LEU A 1 84 ? -9.854 3.732 10.714 1.00 97.69 84 LEU A CA 1
ATOM 643 C C . LEU A 1 84 ? -9.072 2.558 11.318 1.00 97.69 84 LEU A C 1
ATOM 645 O O . LEU A 1 84 ? -7.875 2.430 11.067 1.00 97.69 84 LEU A O 1
ATOM 649 N N . LYS A 1 85 ? -9.730 1.683 12.091 1.00 97.88 85 LYS A N 1
ATOM 650 C CA . LYS A 1 85 ? -9.098 0.478 12.653 1.00 97.88 85 LYS A CA 1
ATOM 651 C C . LYS A 1 85 ? -8.645 -0.496 11.570 1.00 97.88 85 LYS A C 1
ATOM 653 O O . LYS A 1 85 ? -7.527 -0.995 11.662 1.00 97.88 85 LYS A O 1
ATOM 658 N N . ALA A 1 86 ? -9.459 -0.720 10.539 1.00 97.62 86 ALA A N 1
ATOM 659 C CA . ALA A 1 86 ? -9.088 -1.572 9.411 1.00 97.62 86 ALA A CA 1
ATOM 660 C C . ALA A 1 86 ? -7.869 -1.013 8.656 1.00 97.62 86 ALA A C 1
ATOM 662 O O . ALA A 1 86 ? -6.902 -1.733 8.417 1.00 97.62 86 ALA A O 1
ATOM 663 N N . LEU A 1 87 ? -7.851 0.294 8.374 1.00 98.12 87 LEU A N 1
ATOM 664 C CA . LEU A 1 87 ? -6.695 0.945 7.753 1.00 98.12 87 LEU A CA 1
ATOM 665 C C . LEU A 1 87 ? -5.432 0.859 8.621 1.00 98.12 87 LEU A C 1
ATOM 667 O O . LEU A 1 87 ? -4.357 0.577 8.099 1.00 98.12 87 LEU A O 1
ATOM 671 N N . MET A 1 88 ? -5.550 1.050 9.941 1.00 97.88 88 MET A N 1
ATOM 672 C CA . MET A 1 88 ? -4.425 0.879 10.869 1.00 97.88 88 MET A CA 1
ATOM 673 C C . MET A 1 88 ? -3.907 -0.562 10.882 1.00 97.88 88 MET A C 1
ATOM 675 O O . MET A 1 88 ? -2.696 -0.766 10.927 1.00 97.88 88 MET A O 1
ATOM 679 N N . ALA A 1 89 ? -4.793 -1.558 10.814 1.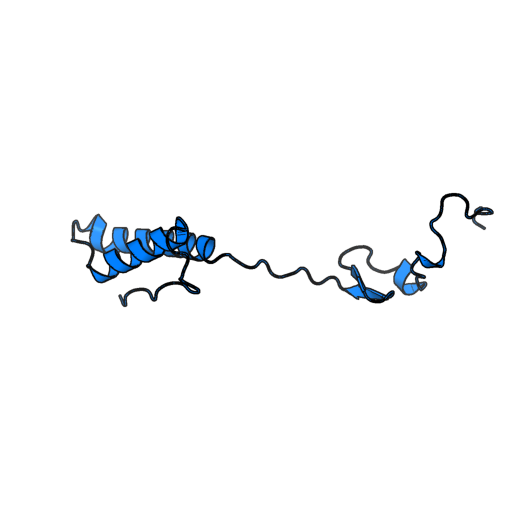00 97.88 89 ALA A N 1
ATOM 680 C CA . ALA A 1 89 ? -4.401 -2.963 10.791 1.00 97.88 89 ALA A CA 1
ATOM 681 C C . ALA A 1 89 ? -3.612 -3.319 9.518 1.00 97.88 89 ALA A C 1
ATOM 683 O O . ALA A 1 89 ? -2.572 -3.975 9.599 1.00 97.88 89 ALA A O 1
ATOM 684 N N . ILE A 1 90 ? -4.057 -2.823 8.360 1.00 97.25 90 ILE A N 1
ATOM 685 C CA . ILE A 1 90 ? -3.364 -2.997 7.076 1.00 97.25 90 ILE A CA 1
ATOM 686 C C . ILE A 1 90 ? -2.031 -2.238 7.072 1.00 97.25 90 ILE A C 1
ATOM 688 O O . ILE A 1 90 ? -0.993 -2.795 6.717 1.00 97.25 90 ILE A O 1
ATOM 692 N N . GLN A 1 91 ? -2.022 -0.979 7.518 1.00 96.94 91 GLN A N 1
ATOM 693 C CA . GLN A 1 91 ? -0.805 -0.168 7.580 1.00 96.94 91 GLN A CA 1
ATOM 694 C C . GLN A 1 91 ? 0.257 -0.807 8.492 1.00 96.94 91 GLN A C 1
ATOM 696 O O . GLN A 1 91 ? 1.443 -0.839 8.156 1.00 96.94 91 GLN A O 1
ATOM 701 N N . ASN A 1 92 ? -0.152 -1.327 9.648 1.00 96.19 92 ASN A N 1
ATOM 702 C CA . ASN A 1 92 ? 0.764 -1.945 10.603 1.00 96.19 92 ASN A CA 1
ATOM 703 C C . ASN A 1 92 ? 1.164 -3.374 10.207 1.00 96.19 92 ASN A C 1
ATOM 705 O O . ASN A 1 92 ? 2.061 -3.939 10.828 1.00 96.19 92 ASN A O 1
ATOM 709 N N . GLY A 1 93 ? 0.551 -3.944 9.165 1.00 92.81 93 GLY A N 1
ATOM 710 C CA . GLY A 1 93 ? 0.810 -5.311 8.714 1.00 92.81 93 GLY A CA 1
ATOM 711 C C . GLY A 1 93 ? 0.229 -6.388 9.631 1.00 92.81 93 GLY A C 1
ATOM 712 O O . GLY A 1 93 ? 0.611 -7.548 9.516 1.00 92.81 93 GLY A O 1
ATOM 713 N N . THR A 1 94 ? -0.674 -6.026 10.548 1.00 96.12 94 THR A N 1
ATOM 714 C CA . THR A 1 94 ? -1.410 -7.002 11.368 1.00 96.12 94 THR A CA 1
ATOM 715 C C . THR A 1 94 ? -2.554 -7.649 10.592 1.00 96.12 94 THR A C 1
ATOM 717 O O . THR A 1 94 ? -2.992 -8.735 10.950 1.00 96.12 94 THR A O 1
ATOM 720 N N . ASP A 1 95 ? -3.037 -6.990 9.536 1.00 91.88 95 ASP A N 1
ATOM 721 C CA . ASP A 1 95 ? -3.908 -7.610 8.541 1.00 91.88 95 ASP A CA 1
ATOM 722 C C . ASP A 1 95 ? -3.062 -8.163 7.390 1.00 91.88 95 ASP A C 1
ATOM 724 O O . ASP A 1 95 ? -2.487 -7.413 6.600 1.00 91.88 95 ASP A O 1
ATOM 728 N N . THR A 1 96 ? -2.977 -9.490 7.329 1.00 90.31 96 THR A N 1
ATOM 729 C CA . THR A 1 96 ? -2.257 -10.248 6.296 1.00 90.31 96 THR A CA 1
ATOM 730 C C . THR A 1 96 ? -3.193 -10.900 5.280 1.00 90.31 96 THR A C 1
ATOM 732 O O . THR A 1 96 ? -2.733 -11.603 4.382 1.00 90.31 96 THR A O 1
ATOM 735 N N . THR A 1 97 ? -4.503 -10.691 5.426 1.00 92.06 97 THR A N 1
ATOM 736 C CA . THR A 1 97 ? -5.539 -11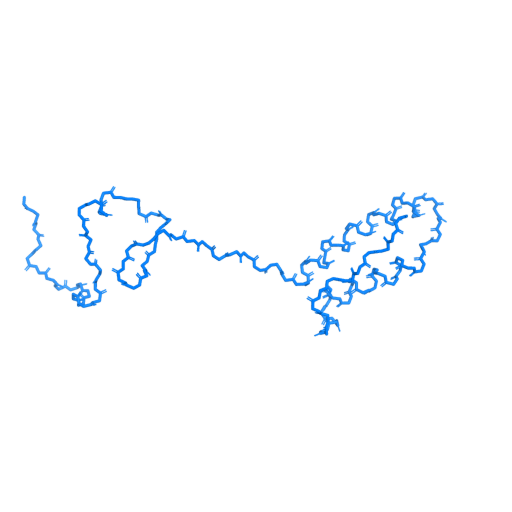.348 4.617 1.00 92.06 97 THR A CA 1
ATOM 737 C C . THR A 1 97 ? -6.150 -10.418 3.578 1.00 92.06 97 THR A C 1
ATOM 739 O O . THR A 1 97 ? -6.579 -10.880 2.521 1.00 92.06 97 THR A O 1
ATOM 742 N N . SER A 1 98 ? -6.168 -9.112 3.850 1.00 91.94 98 SER A N 1
ATOM 743 C CA . SER A 1 98 ? -6.692 -8.115 2.923 1.00 91.94 98 SER A CA 1
ATOM 744 C C . SER A 1 98 ? -5.859 -8.023 1.648 1.00 91.94 98 SER A C 1
ATOM 746 O O . SER A 1 98 ? -4.639 -7.868 1.675 1.00 91.94 98 SER A O 1
ATOM 748 N N . THR A 1 99 ? -6.550 -8.046 0.511 1.00 93.12 99 THR A N 1
ATOM 749 C CA . THR A 1 99 ? -5.971 -7.845 -0.827 1.00 93.12 99 THR A CA 1
ATOM 750 C C . THR A 1 99 ? -6.307 -6.473 -1.416 1.00 93.12 99 THR A C 1
ATOM 752 O O . THR A 1 99 ? -5.822 -6.122 -2.488 1.00 93.12 99 THR A O 1
ATOM 755 N N . SER A 1 100 ? -7.149 -5.693 -0.739 1.00 94.69 100 SER A N 1
ATOM 756 C CA . SER A 1 100 ? -7.599 -4.363 -1.155 1.00 94.69 100 SER A CA 1
ATOM 757 C C . SER A 1 100 ? -7.930 -3.505 0.062 1.00 94.69 100 SER A C 1
ATOM 759 O O . SER A 1 100 ? -8.120 -4.027 1.161 1.00 94.69 100 SER A O 1
ATOM 761 N N . LEU A 1 101 ? -8.023 -2.186 -0.125 1.00 95.12 101 LEU A N 1
ATOM 762 C CA . LEU A 1 101 ? -8.471 -1.302 0.948 1.00 95.12 101 LEU A CA 1
ATOM 763 C C . LEU A 1 101 ? -9.949 -1.549 1.292 1.00 95.12 101 LEU A C 1
ATOM 765 O O . LEU A 1 101 ? -10.741 -1.856 0.395 1.00 95.12 101 LEU A O 1
ATOM 769 N N . PRO A 1 102 ? -10.343 -1.377 2.567 1.00 95.69 102 PRO A N 1
ATOM 770 C CA . PRO A 1 102 ? -11.747 -1.354 2.944 1.00 95.69 102 PRO A CA 1
ATOM 771 C C . PRO A 1 102 ? -12.461 -0.183 2.257 1.00 95.69 102 PRO A C 1
ATOM 773 O O . PRO A 1 102 ? -11.868 0.868 2.011 1.00 95.69 102 PRO A O 1
ATOM 776 N N . ALA A 1 103 ? -13.750 -0.348 1.968 1.00 94.31 103 ALA A N 1
ATOM 777 C CA . ALA A 1 103 ? -14.563 0.751 1.465 1.00 94.31 103 ALA A CA 1
ATOM 778 C C . ALA A 1 103 ? -14.752 1.810 2.562 1.00 94.31 103 ALA A C 1
ATOM 780 O O . ALA A 1 103 ? -15.111 1.485 3.696 1.00 94.31 103 ALA A O 1
ATOM 781 N N . GLY A 1 104 ? -14.517 3.076 2.213 1.00 91.06 104 GLY A N 1
ATOM 782 C CA . GLY A 1 104 ? -14.772 4.196 3.112 1.00 91.06 104 GLY A CA 1
ATOM 783 C C . GLY A 1 104 ? -16.270 4.356 3.414 1.00 91.06 104 GLY A C 1
ATOM 784 O O . GLY A 1 104 ? -17.103 4.038 2.556 1.00 91.06 104 GLY A O 1
ATOM 785 N N . PRO A 1 105 ? -16.642 4.861 4.604 1.00 92.44 105 PRO A N 1
ATOM 786 C CA . PRO A 1 105 ? -18.022 5.226 4.899 1.00 92.44 105 PRO A CA 1
ATOM 787 C C . PRO A 1 105 ? -18.523 6.298 3.928 1.00 92.44 105 PRO A C 1
ATOM 789 O O . PRO A 1 105 ? -17.755 7.147 3.472 1.00 92.44 105 PRO A O 1
ATOM 792 N N . LYS A 1 106 ? -19.825 6.279 3.632 1.00 80.38 106 LYS A N 1
ATOM 793 C CA . LYS A 1 106 ? -20.460 7.398 2.931 1.00 80.38 106 LYS A CA 1
A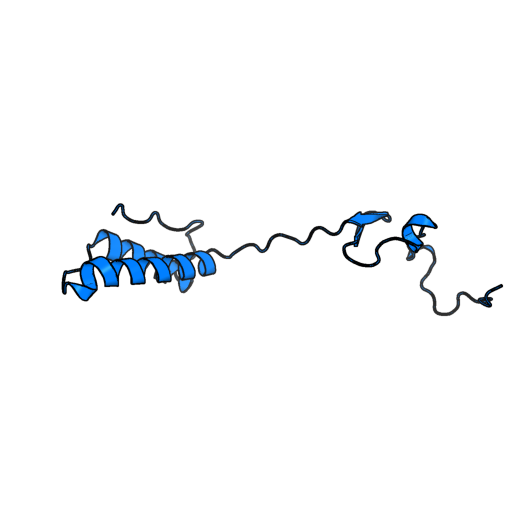TOM 794 C C . LYS A 1 106 ? -20.590 8.574 3.905 1.00 80.38 106 LYS A C 1
ATOM 796 O O . LYS A 1 106 ? -20.938 8.359 5.065 1.00 80.38 106 LYS A O 1
ATOM 801 N N . SER A 1 107 ? -20.243 9.763 3.418 1.00 62.88 107 SER A N 1
ATOM 802 C CA . SER A 1 107 ? -20.403 11.062 4.086 1.00 62.88 107 SER A CA 1
ATOM 803 C C . SER A 1 107 ? -21.863 11.396 4.339 1.00 62.88 107 SER A C 1
ATOM 805 O O . SER A 1 107 ? -22.660 11.120 3.409 1.00 62.88 107 SER A O 1
#

Sequence (107 aa):
MALYQSLDGFPMASDMVGLTADQWDGPRFGVGIANGHIVPYTPPMPVISLKEQASHALSLARSYIYSNYGILNEPTPDSWVTYLKALMAIQNGTDTTSTSLPAGPKS

Foldseek 3Di:
DDDDPDPPPPDDPVVDQDDDPCRVVDDPPQWDDDPSDIDGDDDPDDDQDQLNVLVVVLVVLVVVQCVPAVVVVHDRDPQSVVLNVQSVCSNVVVDPPDPHRDDHDDD

Radius of gyration: 27.67 Å; chains: 1; bounding box: 65×34×59 Å

Organism: Gluconobacter oxydans (strain 621H) (NCBI:txid290633)

pLDDT: mean 88.55, std 10.77, range [39.47, 98.12]